Protein AF-A0A8T4NBL7-F1 (afdb_monomer_lite)

Foldseek 3Di:
DDDDPPPCDVVNVVVVVVVVVVVVVVVVVVVVVVVVVVLVVLQQVQLVLVVVQLVQQVVQHKRKGAFADPVDPFKWKKWKWQAQDQFDDAPVPDTADGHPDHDGTKIFIWMHGNPPSHIDGPGIDHRPFHEAEAEPDDPDRDPPPCPRRIDMDIHPFMWMWHDDDGHIYTYTD

Radius of gyration: 23.48 Å; chains: 1; bounding box: 70×33×69 Å

Sequence (173 aa):
MEKRGEVVSDSAIELIIAVAVVAVLIIFAVSFYGLYDEADKISEGYLKVIEEGVGIADKGGVGEVIMFDRGDKDMKFYLVYFGSVASFGDVEGEEYFKNKKIGDNVICVCYWDGEDEQNYCRECLDLSMSARSIVGSVHSIDASDLSSGTWEIVEGGRVEIWKDGGGYVFSTK

Structure (mmCIF, N/CA/C/O backbone):
data_AF-A0A8T4NBL7-F1
#
_entry.id   AF-A0A8T4NBL7-F1
#
loop_
_atom_site.group_PDB
_atom_site.id
_atom_site.type_symbol
_atom_site.label_atom_id
_atom_site.label_alt_id
_atom_site.label_comp_id
_atom_site.label_asym_id
_atom_site.label_entity_id
_atom_site.label_seq_id
_atom_site.pdbx_PDB_ins_code
_atom_site.Cartn_x
_atom_site.Cartn_y
_atom_site.Cartn_z
_atom_site.occupancy
_atom_site.B_iso_or_equiv
_atom_site.auth_seq_id
_atom_site.auth_comp_id
_atom_site.auth_asym_id
_atom_site.auth_atom_id
_atom_site.pdbx_PDB_model_num
ATOM 1 N N . MET A 1 1 ? 54.481 3.306 -52.796 1.00 38.81 1 MET A N 1
ATOM 2 C CA . MET A 1 1 ? 53.696 3.962 -51.728 1.00 38.81 1 MET A CA 1
ATOM 3 C C . MET A 1 1 ? 52.762 2.913 -51.160 1.00 38.81 1 MET A C 1
ATOM 5 O O . MET A 1 1 ? 51.655 2.745 -51.649 1.00 38.81 1 MET A O 1
ATOM 9 N N . GLU A 1 2 ? 53.269 2.128 -50.217 1.00 39.16 2 GLU A N 1
ATOM 10 C CA . GLU A 1 2 ? 52.540 1.019 -49.601 1.00 39.16 2 GLU A CA 1
ATOM 11 C C . GLU A 1 2 ? 51.977 1.509 -48.266 1.00 39.16 2 GLU A C 1
ATOM 13 O O . GLU A 1 2 ? 52.714 2.019 -47.419 1.00 39.16 2 GLU A O 1
ATOM 18 N N . LYS A 1 3 ? 50.651 1.446 -48.125 1.00 46.88 3 LYS A N 1
ATOM 19 C CA . LYS A 1 3 ? 49.935 1.807 -46.902 1.00 46.88 3 LYS A CA 1
ATOM 20 C C . LYS A 1 3 ? 50.311 0.786 -45.826 1.00 46.88 3 LYS A C 1
ATOM 22 O O . LYS A 1 3 ? 49.991 -0.388 -45.973 1.00 46.88 3 LYS A O 1
ATOM 27 N N . ARG A 1 4 ? 50.989 1.228 -44.763 1.00 42.84 4 ARG A N 1
ATOM 28 C CA . ARG A 1 4 ? 51.229 0.414 -43.563 1.00 42.84 4 ARG A CA 1
ATOM 29 C C . ARG A 1 4 ? 49.881 0.106 -42.910 1.00 42.84 4 ARG A C 1
ATOM 31 O O . ARG A 1 4 ? 49.323 0.953 -42.222 1.00 42.84 4 ARG A O 1
ATOM 38 N N . GLY A 1 5 ? 49.360 -1.087 -43.178 1.00 46.38 5 GLY A N 1
ATOM 39 C CA . GLY A 1 5 ? 48.378 -1.735 -42.322 1.00 46.38 5 GLY A CA 1
ATOM 40 C C . GLY A 1 5 ? 49.107 -2.190 -41.070 1.00 46.38 5 GLY A C 1
ATOM 41 O O . GLY A 1 5 ? 49.870 -3.152 -41.108 1.00 46.38 5 GLY A O 1
ATOM 42 N N . GLU A 1 6 ? 48.949 -1.434 -39.993 1.00 51.31 6 GLU A N 1
ATOM 43 C CA . GLU A 1 6 ? 49.370 -1.858 -38.667 1.00 51.31 6 GLU A CA 1
ATOM 44 C C . GLU A 1 6 ? 48.496 -3.056 -38.289 1.00 51.31 6 GLU A C 1
ATOM 46 O O . GLU A 1 6 ? 47.273 -2.946 -38.196 1.00 51.31 6 GLU A O 1
ATOM 51 N N . VAL A 1 7 ? 49.118 -4.232 -38.200 1.00 54.91 7 VAL A N 1
ATOM 52 C CA . VAL A 1 7 ? 48.450 -5.464 -37.783 1.00 54.91 7 VAL A CA 1
ATOM 53 C C . VAL A 1 7 ? 48.117 -5.284 -36.309 1.00 54.91 7 VAL A C 1
ATOM 55 O O . VAL A 1 7 ? 48.991 -5.396 -35.452 1.00 54.91 7 VAL A O 1
ATOM 58 N N . VAL A 1 8 ? 46.865 -4.923 -36.034 1.00 57.12 8 VAL A N 1
ATOM 59 C CA . VAL A 1 8 ? 46.314 -4.872 -34.680 1.00 57.12 8 VAL A CA 1
ATOM 60 C C . VAL A 1 8 ? 46.524 -6.257 -34.073 1.00 57.12 8 VAL A C 1
ATOM 62 O O . VAL A 1 8 ? 46.036 -7.245 -34.616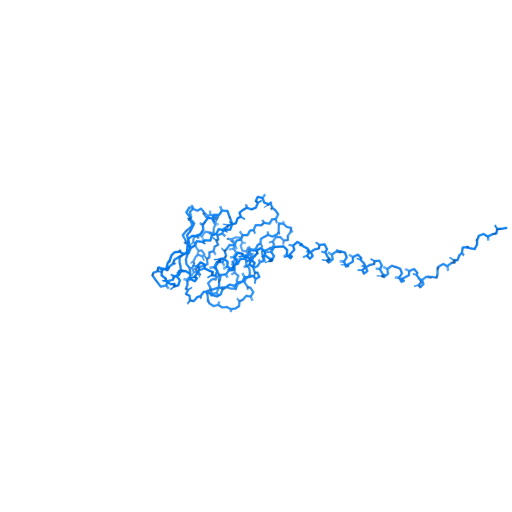 1.00 57.12 8 VAL A O 1
ATOM 65 N N . SER A 1 9 ? 47.327 -6.340 -33.013 1.00 66.44 9 SER A N 1
ATOM 66 C CA . SER A 1 9 ? 47.659 -7.613 -32.376 1.00 66.44 9 SER A CA 1
ATOM 67 C C . SER A 1 9 ? 46.405 -8.258 -31.786 1.00 66.44 9 SER A C 1
ATOM 69 O O . SER A 1 9 ? 45.520 -7.552 -31.305 1.00 66.44 9 SER A O 1
ATOM 71 N N . ASP A 1 10 ? 46.336 -9.590 -31.762 1.00 68.81 10 ASP A N 1
ATOM 72 C CA . ASP A 1 10 ? 45.183 -10.331 -31.215 1.00 68.81 10 ASP A CA 1
ATOM 73 C C . ASP A 1 10 ? 44.829 -9.899 -29.779 1.00 68.81 10 ASP A C 1
ATOM 75 O O . ASP A 1 10 ? 43.661 -9.803 -29.414 1.00 68.81 10 ASP A O 1
ATOM 79 N N . SER A 1 11 ? 45.834 -9.506 -28.995 1.00 66.12 11 SER A N 1
ATOM 80 C CA . SER A 1 11 ? 45.684 -8.934 -27.653 1.00 66.12 11 SER A CA 1
ATOM 81 C C . SER A 1 11 ? 44.989 -7.564 -27.619 1.00 66.12 11 SER A C 1
ATOM 83 O O . SER A 1 11 ? 44.302 -7.244 -26.651 1.00 66.12 11 SER A O 1
ATOM 85 N N . ALA A 1 12 ? 45.126 -6.749 -28.666 1.00 69.81 12 ALA A N 1
ATOM 86 C CA . ALA A 1 12 ? 44.377 -5.502 -28.803 1.00 69.81 12 ALA A CA 1
ATOM 87 C C . ALA A 1 12 ? 42.924 -5.768 -29.235 1.00 69.81 12 ALA A C 1
ATOM 89 O O . ALA A 1 12 ? 42.021 -5.058 -28.798 1.00 69.81 12 ALA A O 1
ATOM 90 N N . ILE A 1 13 ? 42.683 -6.818 -30.029 1.00 74.31 13 ILE A N 1
ATOM 91 C CA . ILE A 1 13 ? 41.331 -7.247 -30.417 1.00 74.31 13 ILE A CA 1
ATOM 92 C C . ILE A 1 13 ? 40.568 -7.796 -29.200 1.00 74.31 13 ILE A C 1
ATOM 94 O O . ILE A 1 13 ? 39.434 -7.380 -28.967 1.00 74.31 13 ILE A O 1
ATOM 98 N N . GLU A 1 14 ? 41.187 -8.651 -28.379 1.00 72.62 14 GLU A N 1
ATOM 99 C CA . GLU A 1 14 ? 40.590 -9.149 -27.128 1.00 72.62 14 GLU A CA 1
ATOM 100 C C . GLU A 1 14 ? 40.215 -8.016 -26.167 1.00 72.62 14 GLU A C 1
ATOM 102 O O . GLU A 1 14 ? 39.123 -8.021 -25.598 1.00 72.62 14 GLU A O 1
ATOM 107 N N . LEU A 1 15 ? 41.086 -7.012 -26.023 1.00 75.50 15 LEU A N 1
ATOM 108 C CA . LEU A 1 15 ? 40.815 -5.855 -25.174 1.00 75.50 15 LEU A CA 1
ATOM 109 C C . LEU A 1 15 ? 39.610 -5.050 -25.680 1.00 75.50 15 LEU A C 1
ATOM 111 O O . LEU A 1 15 ? 38.754 -4.661 -24.887 1.00 75.50 15 LEU A O 1
ATOM 115 N N . ILE A 1 16 ? 39.515 -4.823 -26.993 1.00 78.56 16 ILE A N 1
ATOM 116 C CA . ILE A 1 16 ? 38.386 -4.106 -27.603 1.00 78.56 16 ILE A CA 1
ATOM 117 C C . ILE A 1 16 ? 37.079 -4.879 -27.394 1.00 78.56 16 ILE A C 1
ATOM 119 O O . ILE A 1 16 ? 36.066 -4.276 -27.041 1.00 78.56 16 ILE A O 1
ATOM 123 N N . ILE A 1 17 ? 37.099 -6.205 -27.560 1.00 80.00 17 ILE A N 1
ATOM 124 C CA . ILE A 1 17 ? 35.925 -7.056 -27.336 1.00 80.00 17 ILE A CA 1
ATOM 125 C C . ILE A 1 17 ? 35.509 -7.021 -25.861 1.00 80.00 17 ILE A C 1
ATOM 127 O O . ILE A 1 17 ? 34.332 -6.818 -25.572 1.00 80.00 17 ILE A O 1
ATOM 131 N N . ALA A 1 18 ? 36.449 -7.149 -24.922 1.00 78.75 18 ALA A N 1
ATOM 132 C CA . ALA A 1 18 ? 36.150 -7.091 -23.492 1.00 78.75 18 ALA A CA 1
ATOM 133 C C . ALA A 1 18 ? 35.526 -5.744 -23.088 1.00 78.75 18 ALA A C 1
ATOM 135 O O . ALA A 1 18 ? 34.524 -5.712 -22.374 1.00 78.75 18 ALA A O 1
ATOM 136 N N . VAL A 1 19 ? 36.066 -4.632 -23.597 1.00 79.00 19 VAL A N 1
ATOM 137 C CA . VAL A 1 19 ? 35.511 -3.289 -23.363 1.00 79.00 19 VAL A CA 1
ATOM 138 C C . VAL A 1 19 ? 34.114 -3.154 -23.969 1.00 79.00 19 VAL A C 1
ATOM 140 O O . VAL A 1 19 ? 33.228 -2.598 -23.322 1.00 79.00 19 VAL A O 1
ATOM 143 N N . ALA A 1 20 ? 33.883 -3.691 -25.170 1.00 79.44 20 ALA A N 1
ATOM 144 C CA . ALA A 1 20 ? 32.570 -3.668 -25.807 1.00 79.44 20 ALA A CA 1
ATOM 145 C C . ALA A 1 20 ? 31.528 -4.472 -25.012 1.00 79.44 20 ALA A C 1
ATOM 147 O O . ALA A 1 20 ? 30.419 -3.988 -24.807 1.00 79.44 20 ALA A O 1
ATOM 148 N N . VAL A 1 21 ? 31.887 -5.656 -24.504 1.00 84.88 21 VAL A N 1
ATOM 149 C CA . VAL A 1 21 ? 30.997 -6.476 -23.664 1.00 84.88 21 VAL A CA 1
ATOM 150 C C . VAL A 1 21 ? 30.643 -5.745 -22.371 1.00 84.88 21 VAL A C 1
ATOM 152 O O . VAL A 1 21 ? 29.469 -5.660 -22.020 1.00 84.88 21 VAL A O 1
ATOM 155 N N . VAL A 1 22 ? 31.627 -5.156 -21.686 1.00 79.94 22 VAL A N 1
ATOM 156 C CA . VAL A 1 22 ? 31.381 -4.378 -20.462 1.00 79.94 22 VAL A CA 1
ATOM 157 C C . VAL A 1 22 ? 30.506 -3.156 -20.750 1.00 79.94 22 VAL A C 1
ATOM 159 O O . VAL A 1 22 ? 29.574 -2.888 -19.999 1.00 79.94 22 VAL A O 1
ATOM 162 N N . ALA A 1 23 ? 30.748 -2.442 -21.850 1.00 74.81 23 ALA A N 1
ATOM 163 C CA . ALA A 1 23 ? 29.930 -1.298 -22.242 1.00 74.81 23 ALA A CA 1
ATOM 164 C C . ALA A 1 23 ? 28.478 -1.702 -22.541 1.00 74.81 23 ALA A C 1
ATOM 166 O O . ALA A 1 23 ? 27.561 -1.017 -22.099 1.00 74.81 23 ALA A O 1
ATOM 167 N N . VAL A 1 24 ? 28.256 -2.829 -23.225 1.00 80.12 24 VAL A N 1
ATOM 168 C CA . VAL A 1 24 ? 26.909 -3.366 -23.474 1.00 80.12 24 VAL A CA 1
ATOM 169 C C . VAL A 1 24 ? 26.227 -3.749 -22.163 1.00 80.12 24 VAL A C 1
ATOM 171 O O . VAL A 1 24 ? 25.077 -3.375 -21.967 1.00 80.12 24 VAL A O 1
ATOM 174 N N . LEU A 1 25 ? 26.924 -4.412 -21.235 1.00 71.19 25 LEU A N 1
ATOM 175 C CA . LEU A 1 25 ? 26.373 -4.743 -19.916 1.00 71.19 25 LEU A CA 1
ATOM 176 C C . LEU A 1 25 ? 26.006 -3.492 -19.108 1.00 71.19 25 LEU A C 1
ATOM 178 O O . LEU A 1 25 ? 24.974 -3.482 -18.445 1.00 71.19 25 LEU A O 1
ATOM 182 N N . ILE A 1 26 ? 26.812 -2.429 -19.186 1.00 70.31 26 ILE A N 1
ATOM 183 C CA . ILE A 1 26 ? 26.517 -1.144 -18.535 1.00 70.31 26 ILE A CA 1
ATOM 184 C C . ILE A 1 26 ? 25.307 -0.471 -19.186 1.00 70.31 26 ILE A C 1
ATOM 186 O O . ILE A 1 26 ? 24.447 0.025 -18.470 1.00 70.31 26 ILE A O 1
ATOM 190 N N . ILE A 1 27 ? 25.213 -0.461 -20.519 1.00 72.19 27 ILE A N 1
ATOM 191 C CA . ILE A 1 27 ? 24.061 0.107 -21.235 1.00 72.19 27 ILE A CA 1
ATOM 192 C C . ILE A 1 27 ? 22.787 -0.651 -20.866 1.00 72.19 27 ILE A C 1
ATOM 194 O O . ILE A 1 27 ? 21.803 -0.018 -20.504 1.00 72.19 27 ILE A O 1
ATOM 198 N N . PHE A 1 28 ? 22.829 -1.986 -20.885 1.00 62.84 28 PHE A N 1
ATOM 199 C CA . PHE A 1 28 ? 21.724 -2.823 -20.425 1.00 62.84 28 PHE A CA 1
ATOM 200 C C . PHE A 1 28 ? 21.356 -2.474 -18.983 1.00 62.84 28 PHE A C 1
ATOM 202 O O . PHE A 1 28 ? 20.219 -2.095 -18.731 1.00 62.84 28 PHE A O 1
ATOM 209 N N . ALA A 1 29 ? 22.316 -2.485 -18.056 1.00 56.62 29 ALA A N 1
ATOM 210 C CA . ALA A 1 29 ? 22.058 -2.121 -16.668 1.00 56.62 29 ALA A CA 1
ATOM 211 C C . ALA A 1 29 ? 21.369 -0.749 -16.560 1.00 56.62 29 ALA A C 1
ATOM 213 O O . ALA A 1 29 ? 20.314 -0.652 -15.947 1.00 56.62 29 ALA A O 1
ATOM 214 N N . VAL A 1 30 ? 21.905 0.297 -17.196 1.00 57.88 30 VAL A N 1
ATOM 215 C CA . VAL A 1 30 ? 21.352 1.663 -17.138 1.00 57.88 30 VAL A CA 1
ATOM 216 C C . VAL A 1 30 ? 19.947 1.752 -17.744 1.00 57.88 30 VAL A C 1
ATOM 218 O O . VAL A 1 30 ? 19.098 2.441 -17.181 1.00 57.88 30 VAL A O 1
ATOM 221 N N . SER A 1 31 ? 19.682 1.058 -18.855 1.00 54.66 31 SER A N 1
ATOM 222 C CA . SER A 1 31 ? 18.357 1.023 -19.484 1.00 54.66 31 SER A CA 1
ATOM 223 C C . SER A 1 31 ? 17.305 0.366 -18.591 1.00 54.66 31 SER A C 1
ATOM 225 O O . SER A 1 31 ? 16.202 0.891 -18.495 1.00 54.66 31 SER A O 1
ATOM 227 N N . PHE A 1 32 ? 17.655 -0.715 -17.890 1.00 54.53 32 PHE A N 1
ATOM 228 C CA . PHE A 1 32 ? 16.750 -1.358 -16.936 1.00 54.53 32 PHE A CA 1
ATOM 229 C C . PHE A 1 32 ? 16.607 -0.539 -15.638 1.00 54.53 32 PHE A C 1
ATOM 231 O O . PHE A 1 32 ? 15.501 -0.385 -15.133 1.00 54.53 32 PHE A O 1
ATOM 238 N N . TYR A 1 33 ? 17.677 0.086 -15.127 1.00 54.22 33 TYR A N 1
ATOM 239 C CA . TYR A 1 33 ? 17.620 0.905 -13.903 1.00 54.22 33 TYR A CA 1
ATOM 240 C C . TYR A 1 33 ? 16.669 2.110 -13.998 1.00 54.22 33 TYR A C 1
ATOM 242 O O . TYR A 1 33 ? 16.094 2.492 -12.983 1.00 54.22 33 TYR A O 1
ATOM 250 N N . GLY A 1 34 ? 16.505 2.718 -15.179 1.00 53.03 34 GLY A N 1
ATOM 251 C CA . GLY A 1 34 ? 15.683 3.923 -15.341 1.00 53.03 34 GLY A CA 1
ATOM 252 C C . GLY A 1 34 ? 14.182 3.712 -15.108 1.00 53.03 34 GLY A C 1
ATOM 253 O O . GLY A 1 34 ? 13.534 4.605 -14.570 1.00 53.03 34 GLY A O 1
ATOM 254 N N . LEU A 1 35 ? 13.645 2.541 -15.469 1.00 54.84 35 LEU A N 1
ATOM 255 C CA . LEU A 1 35 ? 12.225 2.204 -15.295 1.00 54.84 35 LEU A CA 1
ATOM 256 C C . LEU A 1 35 ? 11.917 1.774 -13.853 1.00 54.84 35 LEU A C 1
ATOM 258 O O . LEU A 1 35 ? 10.967 2.280 -13.254 1.00 54.84 35 LEU A O 1
ATOM 262 N N . TYR A 1 36 ? 12.778 0.943 -13.249 1.00 58.66 36 TYR A N 1
ATOM 263 C CA . TYR A 1 36 ? 12.631 0.557 -11.839 1.00 58.66 36 TYR A CA 1
ATOM 264 C C . TYR A 1 36 ? 12.743 1.760 -10.887 1.00 58.66 36 TYR A C 1
ATOM 266 O O . TYR A 1 36 ? 12.030 1.817 -9.890 1.00 58.66 36 TYR A O 1
ATOM 274 N N . ASP A 1 37 ? 13.597 2.745 -11.193 1.00 69.62 37 ASP A N 1
ATOM 275 C CA . ASP A 1 37 ? 13.738 3.963 -10.380 1.00 69.62 37 ASP A CA 1
ATOM 276 C C . ASP A 1 37 ? 12.487 4.862 -10.442 1.00 69.62 37 ASP A C 1
ATOM 278 O O . ASP A 1 37 ? 12.178 5.555 -9.473 1.00 69.62 37 ASP A O 1
ATOM 282 N N . GLU A 1 38 ? 11.725 4.849 -11.542 1.00 76.88 38 GLU A N 1
ATOM 283 C CA . GLU A 1 38 ? 10.451 5.577 -11.608 1.00 76.88 38 GLU A CA 1
ATOM 284 C C . GLU A 1 38 ? 9.354 4.870 -10.799 1.00 76.88 38 GLU A C 1
ATOM 286 O O . GLU A 1 38 ? 8.699 5.515 -9.974 1.00 76.88 38 GLU A O 1
ATOM 291 N N . ALA A 1 39 ? 9.188 3.556 -10.979 1.00 78.38 39 ALA A N 1
ATOM 292 C CA . ALA A 1 39 ? 8.195 2.766 -10.249 1.00 78.38 39 ALA A CA 1
ATOM 293 C C . ALA A 1 39 ? 8.421 2.816 -8.731 1.00 78.38 39 ALA A C 1
ATOM 295 O O . ALA A 1 39 ? 7.481 3.043 -7.961 1.00 78.38 39 ALA A O 1
ATOM 296 N N . ASP A 1 40 ? 9.676 2.678 -8.296 1.00 81.00 40 ASP A N 1
ATOM 297 C CA . ASP A 1 40 ? 10.050 2.740 -6.883 1.00 81.00 40 ASP A CA 1
ATOM 298 C C . ASP A 1 40 ? 9.746 4.140 -6.303 1.00 81.00 40 ASP A C 1
ATOM 300 O O . ASP A 1 40 ? 9.113 4.248 -5.251 1.00 81.00 40 ASP A O 1
ATOM 304 N N . LYS A 1 41 ? 10.062 5.231 -7.021 1.00 82.50 41 LYS A N 1
ATOM 305 C CA . LYS A 1 41 ? 9.739 6.606 -6.580 1.00 82.50 41 LYS A CA 1
ATOM 306 C C . LYS A 1 41 ? 8.242 6.878 -6.474 1.00 82.50 41 LYS A C 1
ATOM 308 O O . LYS A 1 41 ? 7.809 7.591 -5.566 1.00 82.50 41 LYS A O 1
ATOM 313 N N . ILE A 1 42 ? 7.448 6.359 -7.408 1.00 84.25 42 ILE A N 1
ATOM 314 C CA . ILE A 1 42 ? 5.988 6.499 -7.366 1.00 84.25 42 ILE A CA 1
ATOM 315 C C . ILE A 1 42 ? 5.425 5.706 -6.185 1.00 84.25 42 ILE A C 1
ATOM 317 O O . ILE A 1 42 ? 4.602 6.236 -5.437 1.00 84.25 42 ILE A O 1
ATOM 321 N N . SER A 1 43 ? 5.925 4.487 -5.969 1.00 86.25 43 SER A N 1
ATOM 322 C CA . SER A 1 43 ? 5.554 3.638 -4.832 1.00 86.25 43 SER A CA 1
ATOM 323 C C . SER A 1 43 ? 5.844 4.321 -3.496 1.00 86.25 43 SER A C 1
ATOM 325 O O . SER A 1 43 ? 4.960 4.392 -2.642 1.00 86.25 43 SER A O 1
ATOM 327 N N . GLU A 1 44 ? 7.036 4.906 -3.334 1.00 86.62 44 GLU A N 1
ATOM 328 C CA . GLU A 1 44 ? 7.389 5.712 -2.157 1.00 86.62 44 GLU A CA 1
ATOM 329 C C . GLU A 1 44 ? 6.438 6.904 -1.970 1.00 86.62 44 GLU A C 1
ATOM 331 O O . GLU A 1 44 ? 6.047 7.237 -0.849 1.00 86.62 44 GLU A O 1
ATOM 336 N N . GLY A 1 45 ? 6.074 7.574 -3.068 1.00 82.69 45 GLY A N 1
ATOM 337 C CA . GLY A 1 45 ? 5.130 8.687 -3.058 1.00 82.69 45 GLY A CA 1
ATOM 338 C C . GLY A 1 45 ? 3.752 8.267 -2.550 1.00 82.69 45 GLY A C 1
ATOM 339 O O . GLY A 1 45 ? 3.211 8.909 -1.649 1.00 82.69 45 GLY A O 1
ATOM 340 N N . TYR A 1 46 ? 3.209 7.166 -3.072 1.00 87.31 46 TYR A N 1
ATOM 341 C CA . TYR A 1 46 ? 1.943 6.610 -2.600 1.00 87.31 46 TYR A CA 1
ATOM 342 C C . TYR A 1 46 ? 2.020 6.169 -1.139 1.00 87.31 46 TYR A C 1
ATOM 344 O O . TYR A 1 46 ? 1.111 6.488 -0.372 1.00 87.31 46 TYR A O 1
ATOM 352 N N . LEU A 1 47 ? 3.112 5.519 -0.722 1.00 89.56 47 LEU A N 1
ATOM 353 C CA . LEU A 1 47 ? 3.274 5.073 0.661 1.00 89.56 47 LEU A CA 1
ATOM 354 C C . LEU A 1 47 ? 3.249 6.248 1.648 1.00 89.56 47 LEU A C 1
ATOM 356 O O . LEU A 1 47 ? 2.594 6.149 2.681 1.00 89.56 47 LEU A O 1
ATOM 360 N N . LYS A 1 48 ? 3.878 7.384 1.316 1.00 86.62 48 LYS A N 1
ATOM 361 C CA . LYS A 1 48 ? 3.825 8.598 2.153 1.00 86.62 48 LYS A CA 1
ATOM 362 C C . LYS A 1 48 ? 2.401 9.120 2.326 1.00 86.62 48 LYS A C 1
ATOM 364 O O . LYS A 1 48 ? 2.003 9.461 3.434 1.00 86.62 48 LYS A O 1
ATOM 369 N N . VAL A 1 49 ? 1.611 9.151 1.251 1.00 86.56 49 VAL A N 1
ATOM 370 C CA . VAL A 1 49 ? 0.206 9.592 1.324 1.00 86.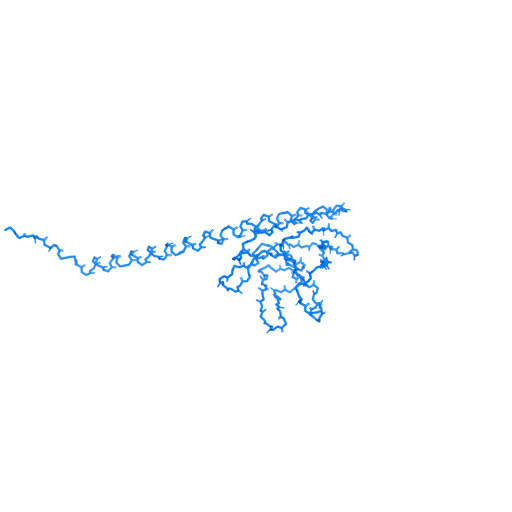56 49 VAL A CA 1
ATOM 371 C C . VAL A 1 49 ? -0.630 8.608 2.153 1.00 86.56 49 VAL A C 1
ATOM 373 O O . VAL A 1 49 ? -1.492 9.024 2.927 1.00 86.56 49 VAL A O 1
ATOM 376 N N . ILE A 1 50 ? -0.349 7.306 2.052 1.00 90.56 50 ILE A N 1
ATOM 377 C CA . ILE A 1 50 ? -0.978 6.276 2.892 1.00 90.56 50 ILE A CA 1
ATOM 378 C C . ILE A 1 50 ? -0.613 6.469 4.364 1.00 90.56 50 ILE A C 1
ATOM 380 O O . ILE A 1 50 ? -1.502 6.441 5.213 1.00 90.56 50 ILE A O 1
ATOM 384 N N . GLU A 1 51 ? 0.661 6.703 4.674 1.00 91.44 51 GLU A N 1
ATOM 385 C CA . GLU A 1 51 ? 1.138 6.975 6.032 1.00 91.44 51 GLU A CA 1
ATOM 386 C C . GLU A 1 51 ? 0.445 8.210 6.631 1.00 91.44 51 GLU A C 1
ATOM 388 O O . GLU A 1 51 ? -0.034 8.168 7.767 1.00 91.44 51 GLU A O 1
ATOM 393 N N . GLU A 1 52 ? 0.297 9.287 5.854 1.00 84.06 52 GLU A N 1
ATOM 394 C CA . GLU A 1 52 ? -0.465 10.471 6.264 1.00 84.06 52 GLU A CA 1
ATOM 395 C C . GLU A 1 52 ? -1.945 10.146 6.524 1.00 84.06 52 GLU A C 1
ATOM 397 O O . GLU A 1 52 ? -2.500 10.563 7.547 1.00 84.06 52 GLU A O 1
ATOM 402 N N . GLY A 1 53 ? -2.580 9.369 5.641 1.00 87.94 53 GLY A N 1
ATOM 403 C CA . GLY A 1 53 ? -3.965 8.921 5.790 1.00 87.94 53 GLY A CA 1
ATOM 404 C C . GLY A 1 53 ? -4.185 8.073 7.048 1.00 87.94 53 GLY A C 1
ATOM 405 O O . GLY A 1 53 ? -5.127 8.319 7.807 1.00 87.94 53 GLY A O 1
ATOM 406 N N . VAL A 1 54 ? -3.274 7.137 7.326 1.00 93.19 54 VAL A N 1
ATOM 407 C CA . VAL A 1 54 ? -3.243 6.351 8.569 1.00 93.19 54 VAL A CA 1
ATOM 408 C C . VAL A 1 54 ? -3.056 7.268 9.778 1.00 93.19 54 VAL A C 1
ATOM 410 O O . VAL A 1 54 ? -3.798 7.155 10.753 1.00 93.19 54 VAL A O 1
ATOM 413 N N . GLY A 1 55 ? -2.155 8.249 9.702 1.00 90.25 55 GLY A N 1
ATOM 414 C CA . GLY A 1 55 ? -1.940 9.228 10.768 1.00 90.25 55 GLY A CA 1
ATOM 415 C C . GLY A 1 55 ? -3.161 10.115 11.059 1.00 90.25 55 GLY A C 1
ATOM 416 O O . GLY A 1 55 ? -3.360 10.547 12.200 1.00 90.25 55 GLY A O 1
ATOM 417 N N . ILE A 1 56 ? -4.005 10.391 10.059 1.00 88.62 56 ILE A N 1
ATOM 418 C CA . ILE A 1 56 ? -5.303 11.063 10.244 1.00 88.62 56 ILE A CA 1
ATOM 419 C C . ILE A 1 56 ? -6.294 10.126 10.938 1.00 88.62 56 ILE A C 1
ATOM 421 O O . ILE A 1 56 ? -6.932 10.531 11.917 1.00 88.62 56 ILE A O 1
ATOM 425 N N . ALA A 1 57 ? -6.390 8.876 10.477 1.00 92.50 57 ALA A N 1
ATOM 426 C CA . ALA A 1 57 ? -7.224 7.856 11.105 1.00 92.50 57 ALA A CA 1
ATOM 427 C C . ALA A 1 57 ? -6.834 7.656 12.576 1.00 92.50 57 ALA A C 1
ATOM 429 O O . ALA A 1 57 ? -7.701 7.568 13.449 1.00 92.50 57 ALA A O 1
ATOM 430 N N . ASP A 1 58 ? -5.538 7.692 12.888 1.00 92.38 58 ASP A N 1
ATOM 431 C CA . ASP A 1 58 ? -5.028 7.538 14.246 1.00 92.38 58 ASP A CA 1
ATOM 432 C C . ASP A 1 58 ? -5.512 8.611 15.212 1.00 92.38 58 ASP A C 1
ATOM 434 O O . ASP A 1 58 ? -5.815 8.304 16.371 1.00 92.38 58 ASP A O 1
ATOM 438 N N . LYS A 1 59 ? -5.682 9.835 14.710 1.00 93.75 59 LYS A N 1
ATOM 439 C CA . LYS A 1 59 ? -6.229 10.986 15.441 1.00 93.75 59 LYS A CA 1
ATOM 440 C C . LYS A 1 59 ? -7.761 10.967 15.537 1.00 93.75 59 LYS A C 1
ATOM 442 O O . LYS A 1 59 ? -8.340 11.899 16.089 1.00 93.75 59 LYS A O 1
ATOM 447 N N . GLY A 1 60 ? -8.414 9.921 15.025 1.00 90.94 60 GLY A N 1
ATOM 448 C CA . GLY A 1 60 ? -9.870 9.763 15.015 1.00 90.94 60 GLY A CA 1
ATOM 449 C C . GLY A 1 60 ? -10.567 10.429 13.827 1.00 90.94 60 GLY A C 1
ATOM 450 O O . GLY A 1 60 ? -11.784 10.593 13.864 1.00 90.94 60 GLY A O 1
ATOM 451 N N . GLY A 1 61 ? -9.813 10.845 12.804 1.00 90.50 61 GLY A N 1
ATOM 452 C CA . GLY A 1 61 ? -10.354 11.393 11.561 1.00 90.50 61 GLY A CA 1
ATOM 453 C C . GLY A 1 61 ? -10.603 10.331 10.488 1.00 90.50 61 GLY A C 1
ATOM 454 O O . GLY A 1 61 ? -10.449 9.133 10.723 1.00 90.50 61 GLY A O 1
ATOM 455 N N . VAL A 1 62 ? -10.958 10.803 9.293 1.00 91.00 62 VAL A N 1
ATOM 456 C CA . VAL A 1 62 ? -11.010 10.001 8.063 1.00 91.00 62 VAL A CA 1
ATOM 457 C C . VAL A 1 62 ? -9.914 10.516 7.136 1.00 91.00 62 VAL A C 1
ATOM 459 O O . VAL A 1 62 ? -9.942 11.682 6.742 1.00 91.00 62 VAL A O 1
ATOM 462 N N . GLY A 1 63 ? -8.918 9.677 6.859 1.00 87.00 63 GLY A N 1
ATOM 463 C CA . GLY A 1 63 ? -7.887 9.933 5.858 1.00 87.00 63 GLY A CA 1
ATOM 464 C C . GLY A 1 63 ? -8.397 9.608 4.457 1.00 87.00 63 GLY A C 1
ATOM 465 O O . GLY A 1 63 ? -9.261 8.750 4.294 1.00 87.00 63 GLY A O 1
ATOM 466 N N . GLU A 1 64 ? -7.854 10.274 3.444 1.00 82.31 64 GLU A N 1
ATOM 467 C CA . GLU A 1 64 ? -8.163 9.994 2.041 1.00 82.31 64 GLU A CA 1
ATOM 468 C C . GLU A 1 64 ? -6.866 9.830 1.252 1.00 82.31 64 GLU A C 1
ATOM 470 O O . GLU A 1 64 ? -5.952 10.645 1.369 1.00 82.31 64 GLU A O 1
ATOM 475 N N . VAL A 1 65 ? -6.807 8.789 0.426 1.00 84.62 65 VAL A N 1
ATOM 476 C CA . VAL A 1 65 ? -5.684 8.485 -0.463 1.00 84.62 65 VAL A CA 1
ATOM 477 C C . VAL A 1 65 ? -6.229 8.275 -1.869 1.00 84.62 65 VAL A C 1
ATOM 479 O O . VAL A 1 65 ? -7.301 7.701 -2.047 1.00 84.62 65 VAL A O 1
ATOM 482 N N . ILE A 1 66 ? -5.502 8.736 -2.883 1.00 79.94 66 ILE A N 1
ATOM 483 C CA . ILE A 1 66 ? -5.822 8.461 -4.285 1.00 79.94 66 ILE A CA 1
ATOM 484 C C . ILE A 1 66 ? -4.569 7.888 -4.937 1.00 79.94 66 ILE A C 1
ATOM 486 O O . ILE A 1 66 ? -3.543 8.564 -5.006 1.00 79.94 66 ILE A O 1
ATOM 490 N N . MET A 1 67 ? -4.672 6.650 -5.415 1.00 80.94 67 MET A N 1
ATOM 491 C CA . MET A 1 67 ? -3.681 6.058 -6.310 1.00 80.94 67 MET A CA 1
ATOM 492 C C . MET A 1 67 ? -4.164 6.291 -7.736 1.00 80.94 67 MET A C 1
ATOM 494 O O . MET A 1 67 ? -5.248 5.840 -8.102 1.00 80.94 67 MET A O 1
ATOM 498 N N . PHE A 1 68 ? -3.415 7.068 -8.513 1.00 75.12 68 PHE A N 1
ATOM 499 C CA . PHE A 1 68 ? -3.829 7.454 -9.857 1.00 75.12 68 PHE A CA 1
ATOM 500 C C . PHE A 1 68 ? -3.574 6.314 -10.838 1.00 75.12 68 PHE A C 1
ATOM 502 O O . PHE A 1 68 ? -2.431 5.893 -10.987 1.00 75.12 68 PHE A O 1
ATOM 509 N N . ASP A 1 69 ? -4.623 5.900 -11.549 1.00 76.50 69 ASP A N 1
ATOM 510 C CA . ASP A 1 69 ? -4.480 5.127 -12.782 1.00 76.50 69 ASP A CA 1
ATOM 511 C C . ASP A 1 69 ? -3.855 6.044 -13.841 1.00 76.50 69 ASP A C 1
ATOM 513 O O . ASP A 1 69 ? -4.428 7.075 -14.221 1.00 76.50 69 ASP A O 1
ATOM 517 N N . ARG A 1 70 ? -2.636 5.709 -14.267 1.00 67.38 70 ARG A N 1
ATOM 518 C CA . ARG A 1 70 ? -1.903 6.472 -15.287 1.00 67.38 70 ARG A CA 1
ATOM 519 C C . ARG A 1 70 ? -2.332 6.112 -16.712 1.00 67.38 70 ARG A C 1
ATOM 521 O O . ARG A 1 70 ? -1.861 6.743 -17.657 1.00 67.38 70 ARG A O 1
ATOM 528 N N . GLY A 1 71 ? -3.232 5.142 -16.878 1.00 60.97 71 GLY A N 1
ATOM 529 C CA . GLY A 1 71 ? -3.637 4.589 -18.167 1.00 60.97 71 GLY A CA 1
ATOM 530 C C . GLY A 1 71 ? -2.506 3.842 -18.871 1.00 60.97 71 GLY A C 1
ATOM 531 O O . GLY A 1 71 ? -2.623 3.546 -20.064 1.00 60.97 71 GLY A O 1
ATOM 532 N N . ASP A 1 72 ? -1.415 3.581 -18.151 1.00 62.69 72 ASP A N 1
ATOM 533 C CA . ASP A 1 72 ? -0.258 2.877 -18.664 1.00 62.69 72 ASP A CA 1
ATOM 534 C C . ASP A 1 72 ? -0.538 1.378 -18.591 1.00 62.69 72 ASP A C 1
ATOM 536 O O . ASP A 1 72 ? -0.962 0.854 -17.561 1.00 62.69 72 ASP A O 1
ATOM 540 N N . LYS A 1 73 ? -0.382 0.678 -19.714 1.00 61.03 73 LYS A N 1
ATOM 541 C CA . LYS A 1 73 ? -0.649 -0.769 -19.740 1.00 61.03 73 LYS A CA 1
ATOM 542 C C . LYS A 1 73 ? 0.477 -1.564 -19.101 1.00 61.03 73 LYS A C 1
ATOM 544 O O . LYS A 1 73 ? 0.244 -2.709 -18.715 1.00 61.03 73 LYS A O 1
ATOM 549 N N . ASP A 1 74 ? 1.638 -0.934 -18.988 1.00 64.25 74 ASP A N 1
ATOM 550 C CA . ASP A 1 74 ? 2.887 -1.602 -18.675 1.00 64.25 74 ASP A CA 1
ATOM 551 C C . ASP A 1 74 ? 3.212 -1.502 -17.175 1.00 64.25 74 ASP A C 1
ATOM 553 O O . ASP A 1 74 ? 3.982 -2.310 -16.670 1.00 64.25 74 ASP A O 1
ATOM 557 N N . MET A 1 75 ? 2.566 -0.590 -16.429 1.00 74.88 75 MET A N 1
ATOM 558 C CA . MET A 1 75 ? 2.799 -0.412 -14.992 1.00 74.88 75 MET A CA 1
ATOM 559 C C . MET A 1 75 ? 1.500 -0.167 -14.223 1.00 74.88 75 MET A C 1
ATOM 561 O O . MET A 1 75 ? 0.846 0.855 -14.416 1.00 74.88 75 MET A O 1
ATOM 565 N N . LYS A 1 76 ? 1.153 -1.089 -13.318 1.00 80.88 76 LYS A N 1
ATOM 566 C CA . LYS A 1 76 ? -0.029 -0.983 -12.444 1.00 80.88 76 LYS A CA 1
ATOM 567 C C . LYS A 1 76 ? 0.367 -1.019 -10.982 1.00 80.88 76 LYS A C 1
ATOM 569 O O . LYS A 1 76 ? 1.120 -1.908 -10.588 1.00 80.88 76 LYS A O 1
ATOM 574 N N . PHE A 1 77 ? -0.192 -0.126 -10.172 1.00 85.31 77 PHE A N 1
ATOM 575 C CA . PHE A 1 77 ? 0.039 -0.098 -8.733 1.00 85.31 77 PHE A CA 1
ATOM 576 C C . PHE A 1 77 ? -1.119 -0.717 -7.940 1.00 85.31 77 PHE A C 1
ATOM 578 O O . PHE A 1 77 ? -2.297 -0.602 -8.288 1.00 85.31 77 PHE A O 1
ATOM 585 N N . TYR A 1 78 ? -0.763 -1.341 -6.822 1.00 87.00 78 TYR A N 1
ATOM 586 C CA . TYR A 1 78 ? -1.662 -2.032 -5.908 1.00 87.00 78 TYR A CA 1
ATOM 587 C C . TYR A 1 78 ? -1.322 -1.647 -4.472 1.00 87.00 78 TYR A C 1
ATOM 589 O O . TYR A 1 78 ? -0.158 -1.650 -4.072 1.00 87.00 78 TYR A O 1
ATOM 597 N N . LEU A 1 79 ? -2.339 -1.350 -3.675 1.00 88.81 79 LEU A N 1
ATOM 598 C CA . LEU A 1 79 ? -2.220 -1.271 -2.228 1.00 88.81 79 LEU A CA 1
ATOM 599 C C . LEU A 1 79 ? -2.534 -2.641 -1.641 1.00 88.81 79 LEU A C 1
ATOM 601 O O . LEU A 1 79 ? -3.662 -3.105 -1.757 1.00 88.81 79 LEU A O 1
ATOM 605 N N . VAL A 1 80 ? -1.553 -3.271 -1.007 1.00 88.75 80 VAL A N 1
ATOM 606 C CA . VAL A 1 80 ? -1.618 -4.675 -0.597 1.00 88.75 80 VAL A CA 1
ATOM 607 C C . VAL A 1 80 ? -1.414 -4.789 0.904 1.00 88.75 80 VAL A C 1
ATOM 609 O O . VAL A 1 80 ? -0.381 -4.381 1.429 1.00 88.75 80 VAL A O 1
ATOM 612 N N . TYR A 1 81 ? -2.376 -5.370 1.610 1.00 88.75 81 TYR A N 1
ATOM 613 C CA . TYR A 1 81 ? -2.257 -5.695 3.024 1.00 88.75 81 TYR A CA 1
ATOM 614 C C . TYR A 1 81 ? -1.996 -7.187 3.211 1.00 88.75 81 TYR A C 1
ATOM 616 O O . TYR A 1 81 ? -2.816 -8.035 2.862 1.00 88.75 81 TYR A O 1
ATOM 624 N N . PHE A 1 82 ? -0.848 -7.488 3.811 1.00 84.88 82 PHE A N 1
ATOM 625 C CA . PHE A 1 82 ? -0.340 -8.839 4.019 1.00 84.88 82 PHE A CA 1
ATOM 626 C C . PHE A 1 82 ? -0.732 -9.444 5.369 1.00 84.88 82 PHE A C 1
ATOM 628 O O . PHE A 1 82 ? -0.517 -10.633 5.583 1.00 84.88 82 PHE A O 1
ATOM 635 N N . GLY A 1 83 ? -1.284 -8.671 6.308 1.00 83.00 83 GLY A N 1
ATOM 636 C CA . GLY A 1 83 ? -1.528 -9.192 7.655 1.00 83.00 83 GLY A CA 1
ATOM 637 C C . GLY A 1 83 ? -0.235 -9.758 8.254 1.00 83.00 83 GLY A C 1
ATOM 638 O O . GLY A 1 83 ? 0.735 -9.017 8.408 1.00 83.00 83 GLY A O 1
ATOM 639 N N . SER A 1 84 ? -0.222 -11.054 8.572 1.00 76.50 84 SER A N 1
ATOM 640 C CA . SER A 1 84 ? 0.947 -11.785 9.090 1.00 76.50 84 SER A CA 1
ATOM 641 C C . SER A 1 84 ? 1.612 -12.734 8.079 1.00 76.50 84 SER A C 1
ATOM 643 O O . SER A 1 84 ? 2.521 -13.478 8.455 1.00 76.50 84 SER A O 1
ATOM 645 N N . VAL A 1 85 ? 1.181 -12.755 6.810 1.00 76.75 85 VAL A N 1
ATOM 646 C CA . VAL A 1 85 ? 1.767 -13.646 5.793 1.00 76.75 85 VAL A CA 1
ATOM 647 C C . VAL A 1 85 ? 2.900 -12.968 5.019 1.00 76.75 85 VAL A C 1
ATOM 649 O O . VAL A 1 85 ? 2.917 -11.754 4.827 1.00 76.75 85 VAL A O 1
ATOM 652 N N . ALA A 1 86 ? 3.870 -13.763 4.560 1.00 74.81 86 ALA A N 1
ATOM 653 C CA . ALA A 1 86 ? 5.003 -13.269 3.770 1.00 74.81 86 ALA A CA 1
ATOM 654 C C . ALA A 1 86 ? 4.680 -13.135 2.269 1.00 74.81 86 ALA A C 1
ATOM 656 O O . ALA A 1 86 ? 5.304 -12.343 1.564 1.00 74.81 86 ALA A O 1
ATOM 657 N N . SER A 1 87 ? 3.710 -13.901 1.774 1.00 75.56 87 SER A N 1
ATOM 658 C CA . SER A 1 87 ? 3.240 -13.880 0.389 1.00 75.56 87 SER A CA 1
ATOM 659 C C . SER A 1 87 ? 1.777 -14.315 0.327 1.00 75.56 87 SER A C 1
ATOM 661 O O . SER A 1 87 ? 1.303 -15.022 1.220 1.00 75.56 87 SER A O 1
ATOM 663 N N . PHE A 1 88 ? 1.066 -13.885 -0.715 1.00 71.56 88 PHE A N 1
ATOM 664 C CA . PHE A 1 88 ? -0.221 -14.461 -1.110 1.00 71.56 88 PHE A CA 1
ATOM 665 C C . PHE A 1 88 ? -0.451 -14.288 -2.624 1.00 71.56 88 PHE A C 1
ATOM 667 O O . PHE A 1 88 ? 0.231 -13.489 -3.273 1.00 71.56 88 PHE A O 1
ATOM 674 N N . GLY A 1 89 ? -1.345 -15.097 -3.196 1.00 67.19 89 GLY A N 1
ATOM 675 C CA . GLY A 1 89 ? -1.550 -15.231 -4.641 1.00 67.19 89 GLY A CA 1
ATOM 676 C C . GLY A 1 89 ? -2.957 -15.714 -5.001 1.00 67.19 89 GLY A C 1
ATOM 677 O O . GLY A 1 89 ? -3.778 -15.909 -4.105 1.00 67.19 89 GLY A O 1
ATOM 678 N N . ASP A 1 90 ? -3.227 -15.877 -6.298 1.00 58.62 90 ASP A N 1
ATOM 679 C CA . ASP A 1 90 ? -4.537 -16.306 -6.818 1.00 58.62 90 ASP A CA 1
ATOM 680 C C . ASP A 1 90 ? -4.780 -17.820 -6.614 1.00 58.62 90 ASP A C 1
ATOM 682 O O . ASP A 1 90 ? -3.860 -18.592 -6.334 1.00 58.62 90 ASP A O 1
ATOM 686 N N . VAL A 1 91 ? -6.033 -18.247 -6.791 1.00 47.75 91 VAL A N 1
ATOM 687 C CA . VAL A 1 91 ? -6.593 -19.599 -6.628 1.00 47.75 91 VAL A CA 1
ATOM 688 C C . VAL A 1 91 ? -5.823 -20.670 -7.416 1.00 47.75 91 VAL A C 1
ATOM 690 O O . VAL A 1 91 ? -5.825 -21.841 -7.033 1.00 47.75 91 VAL A O 1
ATOM 693 N N . GLU A 1 92 ? -5.125 -20.294 -8.492 1.00 51.38 92 GLU A N 1
ATOM 694 C CA . GLU A 1 92 ? -4.280 -21.208 -9.277 1.00 51.38 92 GLU A CA 1
ATOM 695 C C . GLU A 1 92 ? -2.893 -21.475 -8.651 1.00 51.38 92 GLU A C 1
ATOM 697 O O . GLU A 1 92 ? -2.137 -22.310 -9.148 1.00 51.38 92 GLU A O 1
ATOM 702 N N . GLY A 1 93 ? -2.579 -20.853 -7.508 1.00 46.50 93 GLY A N 1
ATOM 703 C CA . GLY A 1 93 ? -1.381 -21.133 -6.712 1.00 46.50 93 GLY A CA 1
ATOM 704 C C . GLY A 1 93 ? -0.132 -20.350 -7.124 1.00 46.50 93 GLY A C 1
ATOM 705 O O . GLY A 1 93 ? 0.958 -20.647 -6.628 1.00 46.50 93 GLY A O 1
ATOM 706 N N . GLU A 1 94 ? -0.266 -19.355 -8.002 1.00 56.78 94 GLU A N 1
ATOM 707 C CA . GLU A 1 94 ? 0.833 -18.465 -8.378 1.00 56.78 94 GLU A CA 1
ATOM 708 C C . GLU A 1 94 ? 0.980 -17.322 -7.364 1.00 56.78 94 GLU A C 1
ATOM 710 O O . GLU A 1 94 ? 0.056 -16.542 -7.129 1.00 56.78 94 GLU A O 1
ATOM 715 N N . GLU A 1 95 ? 2.154 -17.230 -6.727 1.00 58.16 95 GLU A N 1
ATOM 716 C CA . GLU A 1 95 ? 2.462 -16.175 -5.755 1.00 58.16 95 GLU A CA 1
ATOM 717 C C . GLU A 1 95 ? 2.568 -14.810 -6.449 1.00 58.16 95 GLU A C 1
ATOM 719 O O . GLU A 1 95 ? 3.628 -14.458 -6.970 1.00 58.16 95 GLU A O 1
ATOM 724 N N . TYR A 1 96 ? 1.490 -14.025 -6.408 1.00 69.50 96 TYR A N 1
ATOM 725 C CA . TYR A 1 96 ? 1.449 -12.716 -7.056 1.00 69.50 96 TYR A CA 1
ATOM 726 C C . TYR A 1 96 ? 2.226 -11.672 -6.246 1.00 69.50 96 TYR A C 1
ATOM 728 O O . TYR A 1 96 ? 3.089 -10.993 -6.796 1.00 69.50 96 TYR A O 1
ATOM 736 N N . PHE A 1 97 ? 2.017 -11.583 -4.928 1.00 75.75 97 PHE A N 1
ATOM 737 C CA . PHE A 1 97 ? 2.624 -10.544 -4.092 1.00 75.75 97 PHE A CA 1
ATOM 738 C C . PHE A 1 97 ? 3.549 -11.123 -3.018 1.00 75.75 97 PHE A C 1
ATOM 740 O O . PHE A 1 97 ? 3.197 -12.062 -2.300 1.00 75.75 97 PHE A O 1
ATOM 747 N N . LYS A 1 98 ? 4.743 -10.531 -2.867 1.00 76.44 98 LYS A N 1
ATOM 748 C CA . LYS A 1 98 ? 5.754 -10.953 -1.883 1.00 76.44 98 LYS A CA 1
ATOM 749 C C . LYS A 1 98 ? 6.196 -9.787 -1.021 1.00 76.44 98 LYS A C 1
ATOM 751 O O . LYS A 1 98 ? 6.839 -8.860 -1.508 1.00 76.44 98 LYS A O 1
ATOM 756 N N . ASN A 1 99 ? 5.916 -9.873 0.269 1.00 73.69 99 ASN A N 1
ATOM 757 C CA . ASN A 1 99 ? 6.369 -8.907 1.248 1.00 73.69 99 ASN A CA 1
ATOM 758 C C . ASN A 1 99 ? 7.814 -9.221 1.671 1.00 73.69 99 ASN A C 1
ATOM 760 O O . ASN A 1 99 ? 8.116 -10.305 2.170 1.00 73.69 99 ASN A O 1
ATOM 764 N N . LYS A 1 100 ? 8.726 -8.260 1.491 1.00 71.38 100 LYS A N 1
ATOM 765 C CA . LYS A 1 100 ? 10.125 -8.380 1.950 1.00 71.38 100 LYS A CA 1
ATOM 766 C C . LYS A 1 100 ? 10.319 -7.980 3.414 1.00 71.38 100 LYS A C 1
ATOM 768 O O . LYS A 1 100 ? 11.401 -8.183 3.965 1.00 71.38 100 LYS A O 1
ATOM 773 N N . LYS A 1 101 ? 9.299 -7.396 4.036 1.00 73.56 101 LYS A N 1
ATOM 774 C CA . LYS A 1 101 ? 9.315 -6.905 5.408 1.00 73.56 101 LYS A CA 1
ATOM 775 C C . LYS A 1 101 ? 8.726 -7.945 6.358 1.00 73.56 101 LYS A C 1
ATOM 777 O O . LYS A 1 101 ? 7.661 -8.499 6.112 1.00 73.56 101 LYS A O 1
ATOM 782 N N . ILE A 1 102 ? 9.416 -8.192 7.467 1.00 69.69 102 ILE A N 1
ATOM 783 C CA . ILE A 1 102 ? 8.940 -9.078 8.534 1.00 69.69 102 ILE A CA 1
ATOM 784 C C . ILE A 1 102 ? 8.149 -8.229 9.532 1.00 69.69 102 ILE A C 1
ATOM 786 O O . ILE A 1 102 ? 8.722 -7.325 10.138 1.00 69.69 102 ILE A O 1
ATOM 790 N N . GLY A 1 103 ? 6.863 -8.524 9.719 1.00 69.94 103 GLY A N 1
ATOM 791 C CA . GLY A 1 103 ? 6.008 -7.813 10.666 1.00 69.94 103 GLY A CA 1
ATOM 792 C C . GLY A 1 103 ? 4.596 -8.389 10.731 1.00 69.94 103 GLY A C 1
ATOM 793 O O . GLY A 1 103 ? 4.170 -9.108 9.828 1.00 69.94 103 GLY A O 1
ATOM 794 N N . ASP A 1 104 ? 3.884 -8.045 11.802 1.00 75.44 104 ASP A N 1
ATOM 795 C CA . ASP A 1 104 ? 2.454 -8.304 11.942 1.00 75.44 104 ASP A CA 1
ATOM 796 C C . ASP A 1 104 ? 1.696 -7.049 11.483 1.00 75.44 104 ASP A C 1
ATOM 798 O O . ASP A 1 104 ? 1.921 -5.964 12.014 1.00 75.44 104 ASP A O 1
ATOM 802 N N . ASN A 1 105 ? 0.772 -7.192 10.531 1.00 86.56 105 ASN A N 1
ATOM 803 C CA . ASN A 1 105 ? -0.013 -6.111 9.912 1.00 86.56 105 ASN A CA 1
ATOM 804 C C . ASN A 1 105 ? 0.787 -5.212 8.959 1.00 86.56 105 ASN A C 1
ATOM 806 O O . ASN A 1 105 ? 0.790 -3.987 9.090 1.00 86.56 105 ASN A O 1
ATOM 810 N N . VAL A 1 106 ? 1.430 -5.814 7.963 1.00 89.75 106 VAL A N 1
ATOM 811 C CA . VAL A 1 106 ? 2.169 -5.054 6.947 1.00 89.75 106 VAL A CA 1
ATOM 812 C C . VAL A 1 106 ? 1.251 -4.647 5.798 1.00 89.75 106 VAL A C 1
ATOM 814 O O . VAL A 1 106 ? 0.519 -5.475 5.255 1.00 89.75 106 VAL A O 1
ATOM 817 N N . ILE A 1 107 ? 1.320 -3.377 5.403 1.00 90.75 107 ILE A N 1
ATOM 818 C CA . ILE A 1 107 ? 0.717 -2.868 4.171 1.00 90.75 107 ILE A CA 1
ATOM 819 C C . ILE A 1 107 ? 1.819 -2.367 3.238 1.00 90.75 107 ILE A C 1
ATOM 821 O O . ILE A 1 107 ? 2.756 -1.715 3.688 1.00 90.75 107 ILE A O 1
ATOM 825 N N . CYS A 1 108 ? 1.730 -2.663 1.949 1.00 90.31 108 CYS A N 1
ATOM 826 C CA . CYS A 1 108 ? 2.720 -2.275 0.955 1.00 90.31 108 CYS A CA 1
ATOM 827 C C . CYS A 1 108 ? 2.060 -1.625 -0.253 1.00 90.31 108 CYS A C 1
ATOM 829 O O . CYS A 1 108 ? 0.926 -1.951 -0.605 1.00 90.31 108 CYS A O 1
ATOM 831 N N . VAL A 1 109 ? 2.810 -0.756 -0.924 1.00 89.06 109 VAL A N 1
ATOM 832 C CA . VAL A 1 109 ? 2.520 -0.389 -2.308 1.00 89.06 109 VAL A CA 1
ATOM 833 C C . VAL A 1 109 ? 3.327 -1.328 -3.192 1.00 89.06 109 VAL A C 1
ATOM 835 O O . VAL A 1 109 ? 4.557 -1.355 -3.133 1.00 89.06 109 VAL A O 1
ATOM 838 N N . CYS A 1 110 ? 2.617 -2.137 -3.963 1.00 87.12 110 CYS A N 1
ATOM 839 C CA . CYS A 1 110 ? 3.191 -3.057 -4.926 1.00 87.12 110 CYS A CA 1
ATOM 840 C C . CYS A 1 110 ? 2.957 -2.534 -6.339 1.00 87.12 110 CYS A C 1
ATOM 842 O O . CYS A 1 110 ? 1.955 -1.865 -6.588 1.00 87.12 110 CYS A O 1
ATOM 844 N N . TYR A 1 111 ? 3.835 -2.875 -7.273 1.00 83.56 111 TYR A N 1
ATOM 845 C CA . TYR A 1 111 ? 3.585 -2.644 -8.691 1.00 83.56 111 TYR A CA 1
ATOM 846 C C . TYR A 1 111 ? 3.834 -3.899 -9.512 1.00 83.56 111 TYR A C 1
ATOM 848 O O . TYR A 1 111 ? 4.719 -4.697 -9.195 1.00 83.56 111 TYR A O 1
ATOM 856 N N . TRP A 1 112 ? 3.033 -4.047 -10.561 1.00 79.12 112 TRP A N 1
ATOM 857 C CA . TRP A 1 112 ? 3.249 -5.001 -11.635 1.00 79.12 112 TRP A CA 1
ATOM 858 C C . TRP A 1 112 ? 3.922 -4.271 -12.789 1.00 79.12 112 TRP A C 1
ATOM 860 O O . TRP A 1 112 ? 3.383 -3.268 -13.264 1.00 79.12 112 TRP A O 1
ATOM 870 N N . ASP A 1 113 ? 5.080 -4.770 -13.203 1.00 68.81 113 ASP A N 1
ATOM 871 C CA . ASP A 1 113 ? 5.770 -4.352 -14.419 1.00 68.81 113 ASP A CA 1
ATOM 872 C C . ASP A 1 113 ? 5.500 -5.435 -15.469 1.00 68.81 113 ASP A C 1
ATOM 874 O O . ASP A 1 113 ? 5.899 -6.589 -15.288 1.00 68.81 113 ASP A O 1
ATOM 878 N N . GLY A 1 114 ? 4.717 -5.098 -16.495 1.00 62.03 114 GLY A N 1
ATOM 879 C CA . GLY A 1 114 ? 4.049 -6.039 -17.403 1.00 62.03 114 GLY A CA 1
ATOM 880 C C . GLY A 1 114 ? 4.960 -6.995 -18.185 1.00 62.03 114 GLY A C 1
ATOM 881 O O . GLY A 1 114 ? 4.454 -7.866 -18.891 1.00 62.03 114 GLY A O 1
ATOM 882 N N . GLU A 1 115 ? 6.280 -6.851 -18.063 1.00 60.94 115 GLU A N 1
ATOM 883 C CA . GLU A 1 115 ? 7.291 -7.676 -18.726 1.00 60.94 115 GLU A CA 1
ATOM 884 C C . GLU A 1 115 ? 7.735 -8.906 -17.913 1.00 60.94 115 GLU A C 1
ATOM 886 O O . GLU A 1 115 ? 7.994 -9.954 -18.505 1.00 60.94 115 GLU A O 1
ATOM 891 N N . ASP A 1 116 ? 7.804 -8.815 -16.580 1.00 57.94 116 ASP A N 1
ATOM 892 C CA . ASP A 1 116 ? 8.461 -9.834 -15.737 1.00 57.94 116 ASP A CA 1
ATOM 893 C C . ASP A 1 116 ? 7.483 -10.773 -15.004 1.00 57.94 116 ASP A C 1
ATOM 895 O O . ASP A 1 116 ? 7.919 -11.630 -14.230 1.00 57.94 116 ASP A O 1
ATOM 899 N N . GLU A 1 117 ? 6.167 -10.596 -15.206 1.00 58.97 117 GLU A N 1
ATOM 900 C CA . GLU A 1 117 ? 5.070 -11.309 -14.511 1.00 58.97 117 GLU A CA 1
ATOM 901 C C . GLU A 1 117 ? 5.189 -11.308 -12.968 1.00 58.97 117 GLU A C 1
ATOM 903 O O . GLU A 1 117 ? 4.462 -12.007 -12.267 1.00 58.97 117 GLU A O 1
ATOM 908 N N . GLN A 1 118 ? 6.084 -10.490 -12.413 1.00 62.56 118 GLN A N 1
ATOM 909 C CA . GLN A 1 118 ? 6.380 -10.409 -10.990 1.00 62.56 118 GLN A CA 1
ATOM 910 C C . GLN A 1 118 ? 5.888 -9.083 -10.428 1.00 62.56 118 GLN A C 1
ATOM 912 O O . GLN A 1 118 ? 6.120 -8.023 -11.007 1.00 62.56 118 GLN A O 1
ATOM 917 N N . ASN A 1 119 ? 5.256 -9.133 -9.254 1.00 73.00 119 ASN A N 1
ATOM 918 C CA . ASN A 1 119 ? 4.938 -7.921 -8.512 1.00 73.00 119 ASN A CA 1
ATOM 919 C C . ASN A 1 119 ? 6.055 -7.577 -7.536 1.00 73.00 119 ASN A C 1
ATOM 921 O O . ASN A 1 119 ? 6.544 -8.413 -6.768 1.00 73.00 119 ASN A O 1
ATOM 925 N N . TYR A 1 120 ? 6.411 -6.301 -7.512 1.00 76.62 120 TYR A N 1
ATOM 926 C CA . TYR A 1 120 ? 7.425 -5.762 -6.626 1.00 76.62 120 TYR A CA 1
ATOM 927 C C . TYR A 1 120 ? 6.759 -4.997 -5.486 1.00 76.62 120 TYR A C 1
ATOM 929 O O . TYR A 1 120 ? 6.217 -3.918 -5.688 1.00 76.62 120 TYR A O 1
ATOM 937 N N . CYS A 1 121 ? 6.837 -5.541 -4.270 1.00 82.06 121 CYS A N 1
ATOM 938 C CA . CYS A 1 121 ? 6.374 -4.892 -3.038 1.00 82.06 121 CYS A CA 1
ATOM 939 C C . CYS A 1 121 ? 7.583 -4.455 -2.202 1.00 82.06 121 CYS A C 1
ATOM 941 O O . CYS A 1 121 ? 8.007 -5.155 -1.278 1.00 82.06 121 CYS A O 1
ATOM 943 N N . ARG A 1 122 ? 8.220 -3.349 -2.592 1.00 76.19 122 ARG A N 1
ATOM 944 C CA . ARG A 1 122 ? 9.423 -2.847 -1.901 1.00 76.19 122 ARG A CA 1
ATOM 945 C C . ARG A 1 122 ? 9.075 -1.928 -0.738 1.00 76.19 122 ARG A C 1
ATOM 947 O O . ARG A 1 122 ? 9.646 -2.070 0.341 1.00 76.19 122 ARG A O 1
ATOM 954 N N . GLU A 1 123 ? 8.106 -1.051 -0.958 1.00 82.75 123 GLU A N 1
ATOM 955 C CA . GLU A 1 123 ? 7.749 0.011 -0.029 1.00 82.75 123 GLU A CA 1
ATOM 956 C C . GLU A 1 123 ? 6.579 -0.426 0.855 1.00 82.75 123 GLU A C 1
ATOM 958 O O . GLU A 1 123 ? 5.456 -0.613 0.381 1.00 82.75 123 GLU A O 1
ATOM 963 N N . CYS A 1 124 ? 6.855 -0.608 2.150 1.00 88.69 124 CYS A N 1
ATOM 964 C CA . CYS A 1 124 ? 5.913 -1.177 3.111 1.00 88.69 124 CYS A CA 1
ATOM 965 C C . CYS A 1 124 ? 5.886 -0.423 4.449 1.00 88.69 124 CYS A C 1
ATOM 967 O O . CYS A 1 124 ? 6.920 -0.128 5.059 1.00 88.69 124 CYS A O 1
ATOM 969 N N . LEU A 1 125 ? 4.682 -0.220 4.972 1.00 90.38 125 LEU A N 1
ATOM 970 C CA . LEU A 1 125 ? 4.373 0.393 6.257 1.00 90.38 125 LEU A CA 1
ATOM 971 C C . LEU A 1 125 ? 3.899 -0.679 7.253 1.00 90.38 125 LEU A C 1
ATOM 973 O O . LEU A 1 125 ? 3.114 -1.560 6.905 1.00 90.38 125 LEU A O 1
ATOM 977 N N . ASP A 1 126 ? 4.373 -0.596 8.500 1.00 91.75 126 ASP A N 1
ATOM 978 C CA . ASP A 1 126 ? 3.807 -1.402 9.590 1.00 91.75 126 ASP A CA 1
ATOM 979 C C . ASP A 1 126 ? 2.596 -0.670 10.153 1.00 91.75 126 ASP A C 1
ATOM 981 O O . ASP A 1 126 ? 2.706 0.474 10.602 1.00 91.75 126 ASP A O 1
ATOM 985 N N . LEU A 1 127 ? 1.440 -1.325 10.146 1.00 90.50 127 LEU A N 1
ATOM 986 C CA . LEU A 1 127 ? 0.254 -0.786 10.787 1.00 90.50 127 LEU A CA 1
ATOM 987 C C . LEU A 1 127 ? 0.251 -1.167 12.265 1.00 90.50 127 LEU A C 1
ATOM 989 O O . LEU A 1 127 ? 0.560 -2.293 12.646 1.00 90.50 127 LEU A O 1
ATOM 993 N N . SER A 1 128 ? -0.165 -0.230 13.116 1.00 91.38 128 SER A N 1
ATOM 994 C CA . SER A 1 128 ? -0.254 -0.481 14.560 1.00 91.38 128 SER A CA 1
ATOM 995 C C . SER A 1 128 ? -1.349 -1.492 14.940 1.00 91.38 128 SER A C 1
ATOM 997 O O . SER A 1 128 ? -1.370 -2.001 16.061 1.00 91.38 128 SER A O 1
ATOM 999 N N . MET A 1 129 ? -2.284 -1.755 14.022 1.00 90.06 129 MET A N 1
ATOM 1000 C CA . MET A 1 129 ? -3.497 -2.549 14.212 1.00 90.06 129 MET A CA 1
ATOM 1001 C C . MET A 1 129 ? -3.836 -3.275 12.904 1.00 90.06 129 MET A C 1
ATOM 1003 O O . MET A 1 129 ? -3.381 -2.877 11.829 1.00 90.06 129 MET A O 1
ATOM 1007 N N . SER A 1 130 ? -4.668 -4.316 12.977 1.00 89.56 130 SER A N 1
ATOM 1008 C CA . SER A 1 130 ? -5.126 -5.032 11.783 1.00 89.56 130 SER A CA 1
ATOM 1009 C C . SER A 1 130 ? -5.926 -4.130 10.851 1.00 89.56 130 SER A C 1
ATOM 1011 O O . SER A 1 130 ? -6.633 -3.234 11.318 1.00 89.56 130 SER A O 1
ATOM 1013 N N . ALA A 1 131 ? -5.880 -4.406 9.551 1.00 88.88 131 ALA A N 1
ATOM 1014 C CA . ALA A 1 131 ? -6.629 -3.657 8.556 1.00 88.88 131 ALA A CA 1
ATOM 1015 C C . ALA A 1 131 ? -7.614 -4.550 7.804 1.00 88.88 131 ALA A C 1
ATOM 1017 O O . ALA A 1 131 ? -7.296 -5.677 7.436 1.00 88.88 131 ALA A O 1
ATOM 1018 N N . ARG A 1 132 ? -8.804 -4.021 7.529 1.00 87.94 132 ARG A N 1
ATOM 1019 C CA . ARG A 1 132 ? -9.796 -4.652 6.654 1.00 87.94 132 ARG A CA 1
ATOM 1020 C C . ARG A 1 132 ? -10.142 -3.727 5.499 1.00 87.94 132 ARG A C 1
ATOM 1022 O O . ARG A 1 132 ? -10.154 -2.508 5.672 1.00 87.94 132 ARG A O 1
ATOM 1029 N N . SER A 1 133 ? -10.495 -4.314 4.364 1.00 82.75 133 SER A N 1
ATOM 1030 C CA . SER A 1 133 ? -10.950 -3.570 3.195 1.00 82.75 133 SER A CA 1
ATOM 1031 C C . SER A 1 133 ? -12.465 -3.679 2.994 1.00 82.75 133 SER A C 1
ATOM 1033 O O . SER A 1 133 ? -13.067 -4.717 3.274 1.00 82.75 133 SER A O 1
ATOM 1035 N N . ILE A 1 134 ? -13.087 -2.599 2.524 1.00 80.62 134 ILE A N 1
ATOM 1036 C CA . ILE A 1 134 ? -14.451 -2.557 1.986 1.00 80.62 134 ILE A CA 1
ATOM 1037 C C . ILE A 1 134 ? -14.321 -2.129 0.523 1.00 80.62 134 ILE A C 1
ATOM 1039 O O . ILE A 1 134 ? -14.178 -0.942 0.228 1.00 80.62 134 ILE A O 1
ATOM 1043 N N . VAL A 1 135 ? -14.333 -3.100 -0.389 1.00 70.75 135 VAL A N 1
ATOM 1044 C CA . VAL A 1 135 ? -14.094 -2.855 -1.818 1.00 70.75 135 VAL A CA 1
ATOM 1045 C C . VAL A 1 135 ? -15.422 -2.782 -2.579 1.00 70.75 135 VAL A C 1
ATOM 1047 O O . VAL A 1 135 ? -16.236 -3.699 -2.475 1.00 70.75 135 VAL A O 1
ATOM 1050 N N . GLY A 1 136 ? -15.637 -1.721 -3.366 1.00 50.06 136 GLY A N 1
ATOM 1051 C CA . GLY A 1 136 ? -16.802 -1.580 -4.259 1.00 50.06 136 GLY A CA 1
ATOM 1052 C C . GLY A 1 136 ? -16.741 -2.436 -5.538 1.00 50.06 136 GLY A C 1
ATOM 1053 O O . GLY A 1 136 ? -17.772 -2.747 -6.133 1.00 50.06 136 GLY A O 1
ATOM 1054 N N . SER A 1 137 ? -15.545 -2.868 -5.943 1.00 41.56 137 SER A N 1
ATOM 1055 C CA . SER A 1 137 ? -15.298 -3.721 -7.111 1.00 41.56 137 SER A CA 1
ATOM 1056 C C . SER A 1 137 ? -14.065 -4.592 -6.891 1.00 41.56 137 SER A C 1
ATOM 1058 O O . SER A 1 137 ? -12.938 -4.104 -6.869 1.00 41.56 137 SER A O 1
ATOM 1060 N N . VAL A 1 138 ? -14.299 -5.886 -6.717 1.00 44.41 138 VAL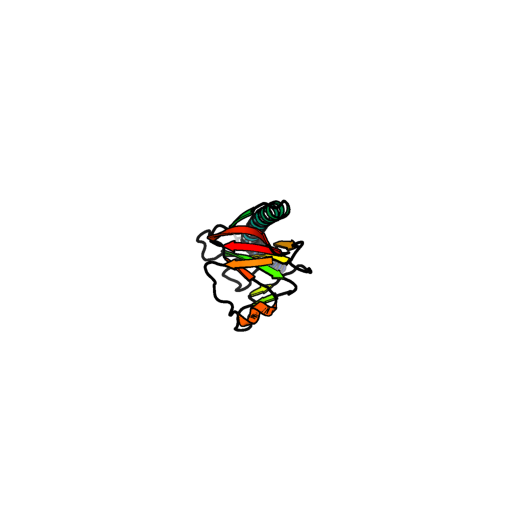 A N 1
ATOM 1061 C CA . VAL A 1 138 ? -13.282 -6.903 -6.461 1.00 44.41 138 VAL A CA 1
ATOM 1062 C C . VAL A 1 138 ? -12.842 -7.479 -7.813 1.00 44.41 138 VAL A C 1
ATOM 1064 O O . VAL A 1 138 ? -13.692 -7.918 -8.590 1.00 44.41 138 VAL A O 1
ATOM 1067 N N . HIS A 1 139 ? -11.540 -7.499 -8.109 1.00 41.56 139 HIS A N 1
ATOM 1068 C CA . HIS A 1 139 ? -11.004 -8.616 -8.890 1.00 41.56 139 HIS A CA 1
ATOM 1069 C C . HIS A 1 139 ? -10.931 -9.797 -7.929 1.00 41.56 139 HIS A C 1
ATOM 1071 O O . HIS A 1 139 ? -10.348 -9.706 -6.853 1.00 41.56 139 HIS A O 1
ATOM 1077 N N . SER A 1 140 ? -11.733 -10.808 -8.248 1.00 39.12 140 SER A N 1
ATOM 1078 C CA . SER A 1 140 ? -12.104 -11.942 -7.411 1.00 39.12 140 SER A CA 1
ATOM 1079 C C . SER A 1 140 ? -10.886 -12.729 -6.951 1.00 39.12 140 SER A C 1
ATOM 1081 O O . SER A 1 140 ? -10.426 -13.595 -7.682 1.00 39.12 140 SER A O 1
ATOM 1083 N N . ILE A 1 141 ? -10.443 -12.493 -5.719 1.00 44.53 141 ILE A N 1
ATOM 1084 C CA . ILE A 1 141 ? -9.876 -13.569 -4.911 1.00 44.53 141 ILE A CA 1
ATOM 1085 C C . ILE A 1 141 ? -11.066 -14.209 -4.200 1.00 44.53 141 ILE A C 1
ATOM 1087 O O . ILE A 1 141 ? -11.830 -13.531 -3.502 1.00 44.53 141 ILE A O 1
ATOM 1091 N N . ASP A 1 142 ? -11.291 -15.491 -4.474 1.00 39.38 142 ASP A N 1
ATOM 1092 C CA . ASP A 1 142 ? -12.429 -16.234 -3.948 1.00 39.38 142 ASP A CA 1
ATOM 1093 C C . ASP A 1 142 ? -12.424 -16.183 -2.411 1.00 39.38 142 ASP A C 1
ATOM 1095 O O . ASP A 1 142 ? -11.400 -16.358 -1.747 1.00 39.38 142 ASP A O 1
ATOM 1099 N N . ALA A 1 143 ? -13.595 -15.928 -1.829 1.00 39.19 143 ALA A N 1
ATOM 1100 C CA . ALA A 1 143 ? -13.774 -15.624 -0.407 1.00 39.19 143 ALA A CA 1
ATOM 1101 C C . ALA A 1 143 ? -13.339 -16.752 0.560 1.00 39.19 143 ALA A C 1
ATOM 1103 O O . ALA A 1 143 ? -13.415 -16.584 1.779 1.00 39.19 143 ALA A O 1
ATOM 1104 N N . SER A 1 144 ? -12.896 -17.899 0.039 1.00 38.03 144 SER A N 1
ATOM 1105 C CA . SER A 1 144 ? -12.364 -19.032 0.797 1.00 38.03 144 SER A CA 1
ATOM 1106 C C . SER A 1 144 ? -10.934 -18.836 1.317 1.00 38.03 144 SER A C 1
ATOM 1108 O O . SER A 1 144 ? -10.605 -19.468 2.318 1.00 38.03 144 SER A O 1
ATOM 1110 N N . ASP A 1 145 ? -10.126 -17.942 0.728 1.00 40.91 145 ASP A N 1
ATOM 1111 C CA . ASP A 1 145 ? -8.747 -17.662 1.185 1.00 40.91 145 ASP A CA 1
ATOM 1112 C C . ASP A 1 145 ? -8.629 -16.467 2.150 1.00 40.91 145 ASP A C 1
ATOM 1114 O O . ASP A 1 145 ? -7.577 -16.223 2.738 1.00 40.91 145 ASP A O 1
ATOM 1118 N N . LEU A 1 146 ? -9.744 -15.790 2.452 1.00 47.62 146 LEU A N 1
ATOM 1119 C CA . LEU A 1 146 ? -9.825 -14.669 3.406 1.00 47.62 146 LEU A CA 1
ATOM 1120 C C . LEU A 1 146 ? -9.564 -15.052 4.879 1.00 47.62 146 LEU A C 1
ATOM 1122 O O . LEU A 1 146 ? -9.696 -14.209 5.769 1.00 47.62 146 LEU A O 1
ATOM 1126 N N . SER A 1 147 ? -9.188 -16.302 5.171 1.00 45.19 147 SER A N 1
ATOM 1127 C CA . SER A 1 147 ? -8.884 -16.747 6.540 1.00 45.19 147 SER A CA 1
ATOM 1128 C C . SER A 1 147 ? -7.659 -16.049 7.158 1.00 45.19 147 SER A C 1
ATOM 1130 O O . SER A 1 147 ? -7.529 -16.027 8.381 1.00 45.19 147 SER A O 1
ATOM 1132 N N . SER A 1 148 ? -6.803 -15.431 6.334 1.00 54.66 148 SER A N 1
ATOM 1133 C CA . SER A 1 148 ? -5.612 -14.667 6.738 1.00 54.66 148 SER A CA 1
ATOM 1134 C C . SER A 1 148 ? -5.863 -13.164 6.943 1.00 54.66 148 SER A C 1
ATOM 1136 O O . SER A 1 148 ? -5.011 -12.481 7.511 1.00 54.66 148 SER A O 1
ATOM 1138 N N . GLY A 1 149 ? -7.008 -12.630 6.495 1.00 69.75 149 GLY A N 1
ATOM 1139 C CA . GLY A 1 149 ? -7.303 -11.193 6.543 1.00 69.75 149 GLY A CA 1
ATOM 1140 C C . GLY A 1 149 ? -6.528 -10.331 5.533 1.00 69.75 149 GLY A C 1
ATOM 1141 O O . GLY A 1 149 ? -6.535 -9.109 5.671 1.00 69.75 149 GLY A O 1
ATOM 1142 N N . THR A 1 150 ? -5.870 -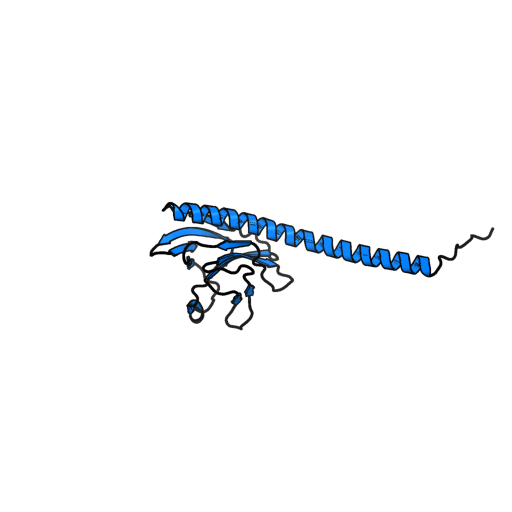10.933 4.536 1.00 81.25 150 THR A N 1
ATOM 1143 C CA . THR A 1 150 ? -5.159 -10.225 3.456 1.00 81.25 150 THR A CA 1
ATOM 1144 C C . THR A 1 150 ? -6.110 -9.622 2.429 1.00 81.25 150 THR A C 1
ATOM 1146 O O . THR A 1 150 ? -7.208 -10.137 2.216 1.00 81.25 150 THR A O 1
ATOM 1149 N N . TRP A 1 151 ? -5.696 -8.535 1.780 1.00 83.31 151 TRP A N 1
ATOM 1150 C CA . TRP A 1 151 ? -6.472 -7.898 0.713 1.00 83.31 151 TRP A CA 1
ATOM 1151 C C . TRP A 1 151 ? -5.603 -6.989 -0.155 1.00 83.31 151 TRP A C 1
ATOM 1153 O O . TRP A 1 151 ? -4.524 -6.562 0.252 1.00 83.31 151 TRP A O 1
ATOM 1163 N N . GLU A 1 152 ? -6.124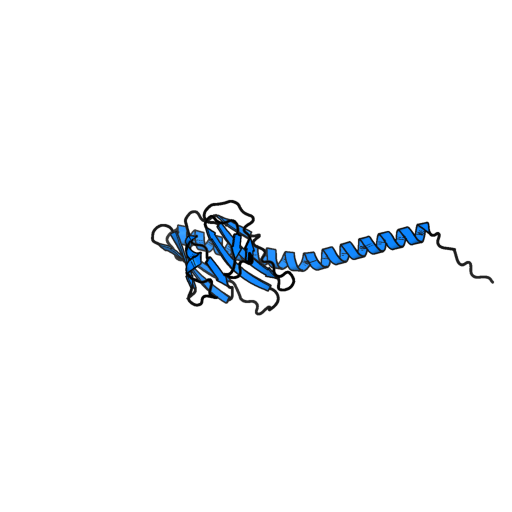 -6.632 -1.323 1.00 85.06 152 GLU A N 1
ATOM 1164 C CA . GLU A 1 152 ? -5.515 -5.675 -2.242 1.00 85.06 152 GLU A CA 1
ATOM 1165 C C . GLU A 1 152 ? -6.540 -4.667 -2.780 1.00 85.06 152 GLU A C 1
ATOM 1167 O O . GLU A 1 152 ? -7.744 -4.931 -2.829 1.00 85.06 152 GLU A O 1
ATOM 1172 N N . ILE A 1 153 ? -6.057 -3.489 -3.166 1.00 84.75 153 ILE A N 1
ATOM 1173 C CA . ILE A 1 153 ? -6.814 -2.444 -3.854 1.00 84.75 153 ILE A CA 1
ATOM 1174 C C . ILE A 1 153 ? -5.987 -1.992 -5.057 1.00 84.75 153 ILE A C 1
ATOM 1176 O O . ILE A 1 153 ? -4.857 -1.538 -4.897 1.00 84.75 153 ILE A O 1
ATOM 1180 N N . VAL A 1 154 ? -6.559 -2.102 -6.253 1.00 83.75 154 VAL A N 1
ATOM 1181 C CA . VAL A 1 154 ? -5.949 -1.605 -7.494 1.00 83.75 154 VAL A CA 1
ATOM 1182 C C . VAL A 1 154 ? -6.033 -0.076 -7.538 1.00 83.75 154 VAL A C 1
ATOM 1184 O O . VAL A 1 154 ? -6.969 0.521 -6.999 1.00 83.75 154 VAL A O 1
ATOM 1187 N N . GLU A 1 155 ? -5.064 0.564 -8.186 1.00 80.19 155 GLU A N 1
ATOM 1188 C CA . GLU A 1 155 ? -5.120 1.986 -8.526 1.00 80.19 155 GLU A CA 1
ATOM 1189 C C . GLU A 1 155 ? -6.394 2.406 -9.291 1.00 80.19 155 GLU A C 1
ATOM 1191 O O . GLU A 1 155 ? -7.163 1.588 -9.794 1.00 80.19 155 GLU A O 1
ATOM 1196 N N . GLY A 1 156 ? -6.620 3.719 -9.386 1.00 76.31 156 GLY A N 1
ATOM 1197 C CA . GLY A 1 156 ? -7.749 4.311 -10.112 1.00 76.31 156 GLY A CA 1
ATOM 1198 C C . GLY A 1 156 ? -8.929 4.722 -9.230 1.00 76.31 156 GLY A C 1
ATOM 1199 O O . GLY A 1 156 ? -9.902 5.285 -9.730 1.00 76.31 156 GLY A O 1
ATOM 1200 N N . GLY A 1 157 ? -8.841 4.498 -7.916 1.00 75.19 157 GLY A N 1
ATOM 1201 C CA . GLY A 1 157 ? -9.892 4.817 -6.951 1.00 75.19 157 GLY A CA 1
ATOM 1202 C C . GLY A 1 157 ? -9.435 5.719 -5.806 1.00 75.19 157 GLY A C 1
ATOM 1203 O O . GLY A 1 157 ? -8.252 5.802 -5.465 1.00 75.19 157 GLY A O 1
ATOM 1204 N N . ARG A 1 158 ? -10.408 6.386 -5.174 1.00 81.94 158 ARG A N 1
ATOM 1205 C CA . ARG A 1 158 ? -10.217 7.015 -3.862 1.00 81.94 158 ARG A CA 1
ATOM 1206 C C . ARG A 1 158 ? -10.372 5.950 -2.781 1.00 81.94 158 ARG A C 1
ATOM 1208 O O . ARG A 1 158 ? -11.366 5.229 -2.772 1.00 81.94 158 ARG A O 1
ATOM 1215 N N . VAL A 1 159 ? -9.426 5.919 -1.851 1.00 87.69 159 VAL A N 1
ATOM 1216 C CA . VAL A 1 159 ? -9.452 5.083 -0.655 1.00 87.69 159 VAL A CA 1
ATOM 1217 C C . VAL A 1 159 ? -9.666 5.970 0.566 1.00 87.69 159 VAL A C 1
ATOM 1219 O O . VAL A 1 159 ? -8.844 6.833 0.869 1.00 87.69 159 VAL A O 1
ATOM 1222 N N . GLU A 1 160 ? -10.772 5.768 1.271 1.00 90.56 160 GLU A N 1
ATOM 1223 C CA . GLU A 1 160 ? -11.004 6.354 2.592 1.00 90.56 160 GLU A CA 1
ATOM 1224 C C . GLU A 1 160 ? -10.418 5.434 3.673 1.00 90.56 160 GLU A C 1
ATOM 1226 O O . GLU A 1 160 ? -10.575 4.215 3.600 1.00 90.56 160 GLU A O 1
ATOM 1231 N N . ILE A 1 161 ? -9.759 6.015 4.678 1.00 91.69 161 ILE A N 1
ATOM 1232 C CA . ILE A 1 161 ? -9.095 5.297 5.772 1.00 91.69 161 ILE A CA 1
ATOM 1233 C C . ILE A 1 161 ? -9.627 5.807 7.111 1.00 91.69 161 ILE A C 1
ATOM 1235 O O . ILE A 1 161 ? -9.529 6.996 7.412 1.00 91.69 161 ILE A O 1
ATOM 1239 N N . TRP A 1 162 ? -10.158 4.924 7.952 1.00 94.12 162 TRP A N 1
ATOM 1240 C CA . TRP A 1 162 ? -10.589 5.275 9.312 1.00 94.12 162 TRP A CA 1
ATOM 1241 C C . TRP A 1 162 ? -10.402 4.108 10.281 1.00 94.12 162 TRP A C 1
ATOM 1243 O O . TRP A 1 162 ? -10.057 3.002 9.873 1.00 94.12 162 TRP A O 1
ATOM 1253 N N . LYS A 1 163 ? -10.622 4.339 11.580 1.00 92.19 163 LYS A N 1
ATOM 1254 C CA . LYS A 1 163 ? -10.612 3.273 12.594 1.00 92.19 163 LYS A CA 1
ATOM 1255 C C . LYS A 1 163 ? -12.024 2.837 12.956 1.00 92.19 163 LYS A C 1
ATOM 1257 O O . LYS A 1 163 ? -12.882 3.674 13.225 1.00 92.19 163 LYS A O 1
ATOM 1262 N N . ASP A 1 164 ? -12.237 1.530 13.021 1.00 88.69 164 ASP A N 1
ATOM 1263 C CA . ASP A 1 164 ? -13.489 0.913 13.459 1.00 88.69 164 ASP A CA 1
ATOM 1264 C C . ASP A 1 164 ? -13.203 -0.420 14.159 1.00 88.69 164 ASP A C 1
ATOM 1266 O O . ASP A 1 164 ? -12.340 -1.182 13.729 1.00 88.69 164 ASP A O 1
ATOM 1270 N N . GLY A 1 165 ? -13.915 -0.703 15.251 1.00 75.00 165 GLY A N 1
ATOM 1271 C CA . GLY A 1 165 ? -13.887 -2.018 15.902 1.00 75.00 165 GLY A CA 1
ATOM 1272 C C . GLY A 1 165 ? -12.507 -2.558 16.308 1.00 75.00 165 GLY A C 1
ATOM 1273 O O . GLY A 1 165 ? -12.345 -3.770 16.387 1.00 75.00 165 GLY A O 1
ATOM 1274 N N . GLY A 1 166 ? -11.514 -1.698 16.561 1.00 82.00 166 GLY A N 1
ATOM 1275 C CA . GLY A 1 166 ? -10.162 -2.141 16.920 1.00 82.00 166 GLY A CA 1
ATOM 1276 C C . GLY A 1 166 ? -9.251 -2.465 15.729 1.00 82.00 166 GLY A C 1
ATOM 1277 O O . GLY A 1 166 ? -8.223 -3.106 15.928 1.00 82.00 166 GLY A O 1
ATOM 1278 N N . GLY A 1 167 ? -9.567 -1.974 14.527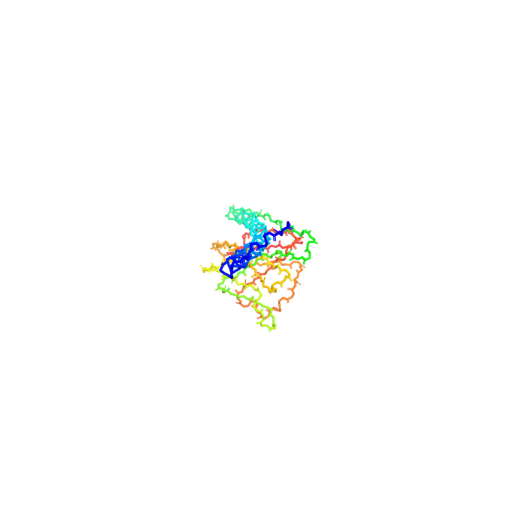 1.00 89.38 167 GLY A N 1
ATOM 1279 C CA . GLY A 1 167 ? -8.681 -2.022 13.361 1.00 89.38 167 GLY A CA 1
ATOM 1280 C C . GLY A 1 167 ? -8.809 -0.797 12.455 1.00 89.38 167 GLY A C 1
ATOM 1281 O O . GLY A 1 167 ? -9.653 0.076 12.678 1.00 89.38 167 GLY A O 1
ATOM 1282 N N . TYR A 1 168 ? -7.970 -0.747 11.423 1.00 91.50 168 TYR A N 1
ATOM 1283 C CA . TYR A 1 168 ? -8.117 0.180 10.305 1.00 91.50 168 TYR A CA 1
ATOM 1284 C C . TYR A 1 168 ? -9.120 -0.367 9.285 1.00 91.50 168 TYR A C 1
ATOM 1286 O O . TYR A 1 168 ? -9.204 -1.573 9.046 1.00 91.50 168 TYR A O 1
ATOM 1294 N N . VAL A 1 169 ? -9.863 0.533 8.655 1.00 91.44 169 VAL A N 1
ATOM 1295 C CA . VAL A 1 169 ? -10.758 0.250 7.537 1.00 91.44 169 VAL A CA 1
ATOM 1296 C C . VAL A 1 169 ? -10.292 1.059 6.346 1.00 91.44 169 VAL A C 1
ATOM 1298 O O . VAL A 1 169 ? -10.178 2.275 6.453 1.00 91.44 169 VAL A O 1
ATOM 1301 N N . PHE A 1 170 ? -10.046 0.376 5.234 1.00 91.06 170 PHE A N 1
ATOM 1302 C CA . PHE A 1 170 ? -9.748 0.964 3.934 1.00 91.06 170 PHE A CA 1
ATOM 1303 C C . PHE A 1 170 ? -10.967 0.749 3.039 1.00 91.06 170 PHE A C 1
ATOM 1305 O O . PHE A 1 170 ? -11.424 -0.381 2.900 1.00 91.06 170 PHE A O 1
ATOM 1312 N N . SER A 1 171 ? -11.539 1.800 2.459 1.00 87.94 171 SER A N 1
ATOM 1313 C CA . SER A 1 171 ? -12.750 1.678 1.641 1.00 87.94 171 SER A CA 1
ATOM 1314 C C . SER A 1 171 ? -12.600 2.359 0.301 1.00 87.94 171 SER A C 1
ATOM 1316 O O . SER A 1 171 ? -12.268 3.540 0.243 1.00 87.94 171 SER A O 1
ATOM 1318 N N . THR A 1 172 ? -12.933 1.630 -0.761 1.00 80.38 172 THR A N 1
ATOM 1319 C CA . THR A 1 172 ? -13.140 2.200 -2.092 1.00 80.38 172 THR A CA 1
ATOM 1320 C C . THR A 1 172 ? -14.637 2.396 -2.306 1.00 80.38 172 THR A C 1
ATOM 1322 O O . THR A 1 172 ? -15.423 1.470 -2.100 1.00 80.38 172 THR A O 1
ATOM 1325 N N . LYS A 1 173 ? -15.048 3.625 -2.623 1.00 62.09 173 LYS A N 1
ATOM 1326 C CA . LYS A 1 173 ? -16.434 3.960 -2.987 1.00 62.09 173 LYS A CA 1
ATOM 1327 C C . LYS A 1 173 ? -16.620 3.926 -4.492 1.00 62.09 173 LYS A C 1
ATOM 1329 O O . LYS A 1 173 ? -15.681 4.366 -5.191 1.00 62.09 173 LYS A O 1
#

pLDDT: mean 73.93, std 15.37, range [38.03, 94.12]

Secondary structure (DSSP, 8-state):
---------HHHHHHHHHHHHHHHHHHHHHHHHHHHHHHHHHHHHHHHHHHHHHHHHHTTS-EEEE------SSEEEEEEEEET-SEE--TT----EEB-S--SSEEEEEEEETTTS-EEEEEEEE-SS-EEEE-SS-----TTSGGG--EEEESSSEEEEEEETTEEEEEE-